Protein AF-A0A4Q8AG65-F1 (afdb_monomer_lite)

Structure (mmCIF, N/CA/C/O backbone):
data_AF-A0A4Q8AG65-F1
#
_entry.id   AF-A0A4Q8AG65-F1
#
loop_
_atom_site.group_PDB
_atom_site.id
_atom_site.type_symbol
_atom_site.label_atom_id
_atom_site.label_alt_id
_atom_site.label_comp_id
_atom_site.label_asym_id
_atom_site.label_entity_id
_atom_site.label_seq_id
_atom_site.pdbx_PDB_ins_code
_atom_site.Cartn_x
_atom_site.Cartn_y
_atom_site.Cartn_z
_atom_site.occupancy
_atom_site.B_iso_or_equiv
_atom_site.auth_seq_id
_atom_site.auth_comp_id
_atom_site.auth_asym_id
_atom_site.auth_atom_id
_atom_site.pdbx_PDB_model_num
ATOM 1 N N . MET A 1 1 ? 15.373 -10.344 -31.659 1.00 48.47 1 MET A N 1
ATOM 2 C CA . MET A 1 1 ? 14.254 -11.005 -30.946 1.00 48.47 1 MET A CA 1
ATOM 3 C C . MET A 1 1 ? 14.413 -11.134 -29.425 1.00 48.47 1 MET A C 1
ATOM 5 O O . MET A 1 1 ? 13.408 -11.323 -28.764 1.00 48.47 1 MET A O 1
ATOM 9 N N . LYS A 1 2 ? 15.613 -11.038 -28.819 1.00 49.06 2 LYS A N 1
ATOM 10 C CA . LYS A 1 2 ? 15.761 -11.101 -27.342 1.00 49.06 2 LYS A CA 1
ATOM 11 C C . LYS A 1 2 ? 15.354 -9.818 -26.595 1.00 49.06 2 LYS A C 1
ATOM 13 O O . LYS A 1 2 ? 15.222 -9.873 -25.377 1.00 49.06 2 LYS A O 1
ATOM 18 N N . PHE A 1 3 ? 15.207 -8.699 -27.304 1.00 50.59 3 PHE A N 1
ATOM 19 C CA . PHE A 1 3 ? 14.905 -7.394 -26.711 1.00 50.59 3 PHE A CA 1
ATOM 20 C C . PHE A 1 3 ? 13.408 -7.176 -26.468 1.00 50.59 3 PHE A C 1
ATOM 22 O O . PHE A 1 3 ? 13.042 -6.818 -25.355 1.00 50.59 3 PHE A O 1
ATOM 29 N N . ASP A 1 4 ? 12.549 -7.542 -27.426 1.00 55.94 4 ASP A N 1
ATOM 30 C CA . ASP A 1 4 ? 11.084 -7.443 -27.277 1.00 55.94 4 ASP A CA 1
ATOM 31 C C . ASP A 1 4 ? 10.554 -8.197 -26.051 1.00 55.94 4 ASP A C 1
ATOM 33 O O . ASP A 1 4 ? 9.744 -7.682 -25.294 1.00 55.94 4 ASP A O 1
ATOM 37 N N . ILE A 1 5 ? 11.086 -9.393 -25.776 1.00 53.97 5 ILE A N 1
ATOM 38 C CA . ILE A 1 5 ? 10.640 -10.223 -24.643 1.00 53.97 5 ILE A CA 1
ATOM 39 C C . ILE A 1 5 ? 10.946 -9.553 -23.294 1.00 53.97 5 ILE A C 1
ATOM 41 O O . ILE A 1 5 ? 10.190 -9.698 -22.335 1.00 53.97 5 ILE A O 1
ATOM 45 N N . ARG A 1 6 ? 12.068 -8.826 -23.200 1.00 61.91 6 ARG A N 1
ATOM 46 C CA . ARG A 1 6 ? 12.436 -8.096 -21.978 1.00 61.91 6 ARG A CA 1
ATOM 47 C C . ARG A 1 6 ? 11.599 -6.827 -21.825 1.00 61.91 6 ARG A C 1
ATOM 49 O O . ARG A 1 6 ? 11.233 -6.502 -20.699 1.00 61.91 6 ARG A O 1
ATOM 56 N N . HIS A 1 7 ? 11.242 -6.189 -22.939 1.00 65.25 7 HIS A N 1
ATOM 57 C CA . HIS A 1 7 ? 10.386 -5.006 -22.978 1.00 65.25 7 HIS A CA 1
ATOM 58 C C . HIS A 1 7 ? 8.959 -5.352 -22.533 1.00 65.25 7 HIS A C 1
ATOM 60 O O . HIS A 1 7 ? 8.424 -4.725 -21.620 1.00 65.25 7 HIS A O 1
ATOM 66 N N . ASP A 1 8 ? 8.381 -6.424 -23.078 1.00 67.12 8 ASP A N 1
ATOM 67 C CA . ASP A 1 8 ? 7.048 -6.903 -22.701 1.00 67.12 8 ASP A CA 1
ATOM 68 C C . ASP A 1 8 ? 6.989 -7.341 -21.231 1.00 67.12 8 ASP A C 1
ATOM 70 O O . ASP A 1 8 ? 6.039 -7.015 -20.516 1.00 67.12 8 ASP A O 1
ATOM 74 N N . ALA A 1 9 ? 8.024 -8.033 -20.742 1.00 66.00 9 ALA A N 1
ATOM 75 C CA . ALA A 1 9 ? 8.109 -8.445 -19.342 1.00 66.00 9 ALA A CA 1
ATOM 76 C C . ALA A 1 9 ? 8.227 -7.246 -18.382 1.00 66.00 9 ALA A C 1
ATOM 78 O O . ALA A 1 9 ? 7.604 -7.248 -17.315 1.00 66.00 9 ALA A O 1
ATOM 79 N N . ALA A 1 10 ? 8.985 -6.211 -18.758 1.00 66.19 10 ALA A N 1
ATOM 80 C CA . ALA A 1 10 ? 9.102 -4.978 -17.984 1.00 66.19 10 ALA A CA 1
ATOM 81 C C . ALA A 1 10 ? 7.766 -4.218 -17.945 1.00 66.19 10 ALA A C 1
ATOM 83 O O . ALA A 1 10 ? 7.274 -3.904 -16.860 1.00 66.19 10 ALA A O 1
ATOM 84 N N . GLN A 1 11 ? 7.118 -4.022 -19.100 1.00 70.25 11 GLN A N 1
ATOM 85 C CA . GLN A 1 11 ? 5.793 -3.400 -19.170 1.00 70.25 11 GLN A CA 1
ATOM 86 C C . GLN A 1 11 ? 4.752 -4.165 -18.346 1.00 70.25 11 GLN A C 1
ATOM 88 O O . GLN A 1 11 ? 3.950 -3.557 -17.633 1.00 70.25 11 GLN A O 1
ATOM 93 N N . GLN A 1 12 ? 4.764 -5.497 -18.423 1.00 72.62 12 GLN A N 1
ATOM 94 C CA . GLN A 1 12 ? 3.846 -6.341 -17.669 1.00 72.62 12 GLN A CA 1
ATOM 95 C C . GLN A 1 12 ? 4.077 -6.215 -16.162 1.00 72.62 12 GLN A C 1
ATOM 97 O O . GLN A 1 12 ? 3.117 -6.063 -15.410 1.00 72.62 12 GLN A O 1
ATOM 102 N N . THR A 1 13 ? 5.337 -6.214 -15.723 1.00 69.06 13 THR A N 1
ATOM 103 C CA . THR A 1 13 ? 5.694 -6.032 -14.308 1.00 69.06 13 THR A CA 1
ATOM 104 C C . THR A 1 13 ? 5.192 -4.686 -13.790 1.00 69.06 13 THR A C 1
ATOM 106 O O . THR A 1 13 ? 4.590 -4.627 -12.720 1.00 69.06 13 THR A O 1
ATOM 109 N N . THR A 1 14 ? 5.338 -3.614 -14.573 1.00 68.94 14 THR A N 1
ATOM 110 C CA . THR A 1 14 ? 4.810 -2.295 -14.206 1.00 68.94 14 THR A CA 1
ATOM 111 C C . THR A 1 14 ? 3.285 -2.269 -14.131 1.00 68.94 14 THR A C 1
ATOM 113 O O . THR A 1 14 ? 2.737 -1.702 -13.187 1.00 68.94 14 THR A O 1
ATOM 116 N N . ARG A 1 15 ? 2.579 -2.884 -15.088 1.00 75.25 15 ARG A N 1
ATOM 117 C CA . ARG A 1 15 ? 1.107 -2.950 -15.054 1.00 75.25 15 ARG A CA 1
ATOM 118 C C . ARG A 1 15 ? 0.607 -3.697 -13.822 1.00 75.25 15 ARG A C 1
ATOM 120 O O . ARG A 1 15 ? -0.304 -3.215 -13.157 1.00 75.25 15 ARG A O 1
ATOM 127 N N . VAL A 1 16 ? 1.225 -4.834 -13.499 1.00 75.88 16 VAL A N 1
ATOM 128 C CA . VAL A 1 16 ? 0.887 -5.619 -12.304 1.00 75.88 16 VAL A CA 1
ATOM 129 C C . VAL A 1 16 ? 1.173 -4.815 -11.037 1.00 75.88 16 VAL A C 1
ATOM 131 O O . VAL A 1 16 ? 0.311 -4.734 -10.169 1.00 75.88 16 VAL A O 1
ATOM 134 N N . ALA A 1 17 ? 2.328 -4.146 -10.953 1.00 69.62 17 ALA A N 1
ATOM 135 C CA . ALA A 1 17 ? 2.645 -3.280 -9.822 1.00 69.62 17 ALA A CA 1
ATOM 136 C C . ALA A 1 17 ? 1.593 -2.169 -9.649 1.00 69.62 17 ALA A C 1
ATOM 138 O O . ALA A 1 17 ? 1.076 -1.985 -8.551 1.00 69.62 17 ALA A O 1
ATOM 139 N N . ALA A 1 18 ? 1.212 -1.478 -10.729 1.00 72.12 18 ALA A N 1
ATOM 140 C CA . ALA A 1 18 ? 0.190 -0.430 -10.699 1.00 72.12 18 ALA A CA 1
ATOM 141 C C . ALA A 1 18 ? -1.202 -0.945 -10.277 1.00 72.12 18 ALA A C 1
ATOM 143 O O . ALA A 1 18 ? -1.916 -0.249 -9.549 1.00 72.12 18 ALA A O 1
ATOM 144 N N . SER A 1 19 ? -1.572 -2.162 -10.692 1.00 78.38 19 SER A N 1
ATOM 145 C CA . SER A 1 19 ? -2.813 -2.822 -10.260 1.00 78.38 19 SER A CA 1
ATOM 146 C C . SER A 1 19 ? -2.783 -3.110 -8.762 1.00 78.38 19 SER A C 1
ATOM 148 O O . SER A 1 19 ? -3.652 -2.642 -8.031 1.00 78.38 19 SER A O 1
ATOM 150 N N . ASN A 1 20 ? -1.725 -3.774 -8.286 1.00 75.50 20 ASN A N 1
ATOM 151 C CA . ASN A 1 20 ? -1.566 -4.127 -6.875 1.00 75.50 20 ASN A CA 1
ATOM 152 C C . ASN A 1 20 ? -1.580 -2.883 -5.974 1.00 75.50 20 ASN A C 1
ATOM 154 O O . ASN A 1 20 ? -2.119 -2.906 -4.875 1.00 75.50 20 ASN A O 1
ATOM 158 N N . LEU A 1 21 ? -1.012 -1.769 -6.441 1.00 73.31 21 LEU A N 1
ATOM 159 C CA . LEU A 1 21 ? -1.036 -0.496 -5.720 1.00 73.31 21 LEU A CA 1
ATOM 160 C C . LEU A 1 21 ? -2.439 0.102 -5.609 1.00 73.31 21 LEU A C 1
ATOM 162 O O . LEU A 1 21 ? -2.773 0.698 -4.585 1.00 73.31 21 LEU A O 1
ATOM 166 N N . THR A 1 22 ? -3.251 -0.042 -6.655 1.00 80.19 22 THR A N 1
ATOM 167 C CA . THR A 1 22 ? -4.660 0.368 -6.628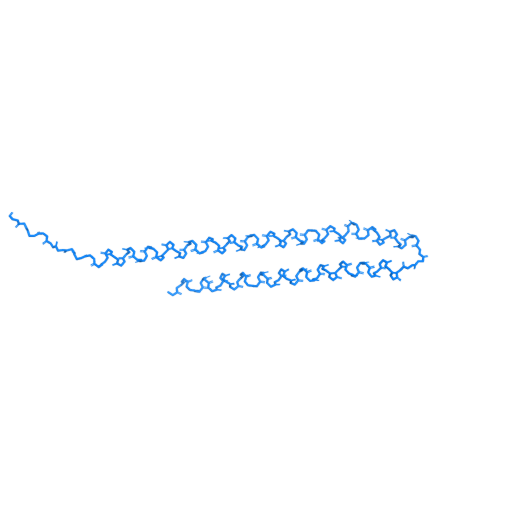 1.00 80.19 22 THR A CA 1
ATOM 168 C C . THR A 1 22 ? -5.431 -0.468 -5.611 1.00 80.19 22 THR A C 1
ATOM 170 O O . THR A 1 22 ? -6.076 0.099 -4.733 1.00 80.19 22 THR A O 1
ATOM 173 N N . GLU A 1 23 ? -5.268 -1.792 -5.649 1.00 79.81 23 GLU A N 1
ATOM 174 C CA . GLU A 1 23 ? -5.899 -2.719 -4.699 1.00 79.81 23 GLU A CA 1
ATOM 175 C C . GLU A 1 23 ? -5.492 -2.421 -3.248 1.00 79.81 23 GLU A C 1
ATOM 177 O O . GLU A 1 23 ? -6.342 -2.350 -2.362 1.00 79.81 23 GLU A O 1
ATOM 182 N N . ILE A 1 24 ? -4.205 -2.159 -2.989 1.00 78.31 24 ILE A N 1
ATOM 183 C CA . ILE A 1 24 ? -3.723 -1.782 -1.650 1.00 78.31 24 ILE A CA 1
ATOM 184 C C . ILE A 1 24 ? -4.400 -0.493 -1.166 1.00 78.31 24 ILE A C 1
ATOM 186 O O . ILE A 1 24 ? -4.831 -0.427 -0.016 1.00 78.31 24 ILE A O 1
ATOM 190 N N . ARG A 1 25 ? -4.543 0.526 -2.022 1.00 77.62 25 ARG A N 1
ATOM 191 C CA . ARG A 1 25 ? -5.222 1.785 -1.656 1.00 77.62 25 ARG A CA 1
ATOM 192 C C . ARG A 1 25 ? -6.706 1.586 -1.355 1.00 77.62 25 ARG A C 1
ATOM 194 O O . ARG A 1 25 ? -7.227 2.206 -0.426 1.00 77.62 25 ARG A O 1
ATOM 201 N N . GLU A 1 26 ? -7.377 0.723 -2.108 1.00 83.12 26 GLU A N 1
ATOM 202 C CA . GLU A 1 26 ? -8.772 0.358 -1.850 1.00 83.12 26 GLU A CA 1
ATOM 203 C C . GLU A 1 26 ? -8.917 -0.372 -0.510 1.00 83.12 26 GLU A C 1
ATOM 205 O O . GLU A 1 26 ? -9.778 -0.014 0.295 1.00 83.12 26 GLU A O 1
ATOM 210 N N . HIS A 1 27 ? -8.031 -1.329 -0.220 1.00 80.25 27 HIS A N 1
ATOM 211 C CA . HIS A 1 27 ? -8.014 -2.036 1.060 1.00 80.25 27 HIS A CA 1
ATOM 212 C C . HIS A 1 27 ? -7.746 -1.105 2.244 1.00 80.25 27 HIS A C 1
ATOM 214 O O . HIS A 1 27 ? -8.440 -1.209 3.251 1.00 80.25 27 HIS A O 1
ATOM 220 N N . LEU A 1 28 ? -6.809 -0.163 2.116 1.00 79.75 28 LEU A N 1
ATOM 221 C CA . LEU A 1 28 ? -6.550 0.854 3.140 1.00 79.75 28 LEU A CA 1
ATOM 222 C C . LEU A 1 28 ? -7.786 1.717 3.407 1.00 79.75 28 LEU A C 1
ATOM 224 O O . LEU A 1 28 ? -8.185 1.900 4.550 1.00 79.75 28 LEU A O 1
ATOM 228 N N . THR A 1 29 ? -8.455 2.174 2.348 1.00 82.62 29 THR A N 1
ATOM 229 C CA . THR A 1 29 ? -9.693 2.960 2.480 1.00 82.62 29 THR A CA 1
ATOM 230 C C . THR A 1 29 ? -10.795 2.157 3.184 1.00 82.62 29 THR A C 1
ATOM 232 O O . THR A 1 29 ? -11.558 2.702 3.981 1.00 82.62 29 THR A O 1
ATOM 235 N N . ALA A 1 30 ? -10.883 0.852 2.913 1.00 83.31 30 ALA A N 1
ATOM 236 C CA . ALA A 1 30 ? -11.841 -0.033 3.568 1.00 83.31 30 ALA A CA 1
ATOM 237 C C . ALA A 1 30 ? -11.515 -0.275 5.054 1.00 83.31 30 ALA A C 1
ATOM 239 O O . ALA A 1 30 ? -12.442 -0.422 5.855 1.00 83.31 30 ALA A O 1
ATOM 240 N N . VAL A 1 31 ? -10.231 -0.306 5.429 1.00 82.69 31 VAL A N 1
ATOM 241 C CA . VAL A 1 31 ? -9.791 -0.426 6.827 1.00 82.69 31 VAL A CA 1
ATOM 242 C C . VAL A 1 31 ? -10.157 0.834 7.616 1.00 82.69 31 VAL A C 1
ATOM 244 O O . VAL A 1 31 ? -10.837 0.692 8.631 1.00 82.69 31 VAL A O 1
ATOM 247 N N . ASP A 1 32 ? -9.850 2.037 7.117 1.00 81.56 32 ASP A N 1
ATOM 248 C CA . ASP A 1 32 ? -10.252 3.304 7.760 1.00 81.56 32 ASP A CA 1
ATOM 249 C C . ASP A 1 32 ? -11.779 3.403 7.926 1.00 81.56 32 ASP A C 1
ATOM 251 O O . ASP A 1 32 ? -12.297 3.730 8.997 1.00 81.56 32 ASP A O 1
ATOM 255 N N . ALA A 1 33 ? -12.534 3.043 6.882 1.00 84.44 33 ALA A N 1
ATOM 256 C CA . ALA A 1 33 ? -13.994 3.024 6.945 1.00 84.44 33 ALA A CA 1
ATOM 257 C C . ALA A 1 33 ? -14.519 2.025 7.992 1.00 84.44 33 ALA A C 1
ATOM 259 O O . ALA A 1 33 ? -15.493 2.315 8.692 1.00 84.44 33 ALA A O 1
ATOM 260 N N . SER A 1 34 ? -13.870 0.865 8.118 1.00 82.88 34 SER A N 1
ATOM 261 C CA . SER A 1 34 ? -14.227 -0.154 9.108 1.00 82.88 34 SER A CA 1
ATOM 262 C C . SER A 1 34 ? -13.887 0.290 10.532 1.00 82.88 34 SER A C 1
ATOM 264 O O . SER A 1 34 ? -14.717 0.096 11.418 1.00 82.88 34 SER A O 1
ATOM 266 N N . ASP A 1 35 ? -12.728 0.922 10.758 1.00 80.69 35 ASP A N 1
ATOM 267 C CA . ASP A 1 35 ? -12.348 1.494 12.062 1.00 80.69 35 ASP A CA 1
ATOM 268 C C . ASP A 1 35 ? -13.352 2.565 12.501 1.00 80.69 35 ASP A C 1
ATOM 270 O O . ASP A 1 35 ? -13.854 2.549 13.628 1.00 80.69 35 ASP A O 1
ATOM 274 N N . ARG A 1 36 ? -13.736 3.451 11.575 1.00 82.06 36 ARG A N 1
ATOM 275 C CA . ARG A 1 36 ? -14.745 4.483 11.828 1.00 82.06 36 ARG A CA 1
ATOM 276 C C . ARG A 1 36 ? -16.105 3.884 12.175 1.00 82.06 36 ARG A C 1
ATOM 278 O O . ARG A 1 36 ? -16.699 4.274 13.178 1.00 82.06 36 ARG A O 1
ATOM 285 N N . ALA A 1 37 ? -16.566 2.902 11.402 1.00 83.00 37 ALA A N 1
ATOM 286 C CA . ALA A 1 37 ? -17.821 2.206 11.673 1.00 83.00 37 ALA A CA 1
ATOM 287 C C . ALA A 1 37 ? -17.793 1.473 13.026 1.00 83.00 37 ALA A C 1
ATOM 289 O O . ALA A 1 37 ? -18.783 1.492 13.752 1.00 83.00 37 ALA A O 1
ATOM 290 N N . LEU A 1 38 ? -16.658 0.871 13.401 1.00 79.56 38 LEU A N 1
ATOM 291 C CA . LEU A 1 38 ? -16.450 0.241 14.710 1.00 79.56 38 LEU A CA 1
ATOM 292 C C . LEU A 1 38 ? -16.561 1.251 15.857 1.00 79.56 38 LEU A C 1
ATOM 294 O O . LEU A 1 38 ? -17.258 0.983 16.837 1.00 79.56 38 LEU A O 1
ATOM 298 N N . ARG A 1 39 ? -15.925 2.422 15.724 1.00 75.44 39 ARG A N 1
ATOM 299 C CA . ARG A 1 39 ? -16.001 3.515 16.709 1.00 75.44 39 ARG A CA 1
ATOM 300 C C . ARG A 1 39 ? -17.426 4.058 16.866 1.00 75.44 39 ARG A C 1
ATOM 302 O O . ARG A 1 39 ? -17.831 4.381 17.979 1.00 75.44 39 ARG A O 1
ATOM 309 N N . GLU A 1 40 ? -18.184 4.151 15.775 1.00 79.06 40 GLU A N 1
ATOM 310 C CA . GLU A 1 40 ? -19.573 4.633 15.783 1.00 79.06 40 GLU A CA 1
ATOM 311 C C . GLU A 1 40 ? -20.568 3.588 16.318 1.00 79.06 40 GLU A C 1
ATOM 313 O O . GLU A 1 40 ? -21.505 3.934 17.041 1.00 79.06 40 GLU A O 1
ATOM 318 N N . ALA A 1 41 ? -20.371 2.308 15.987 1.00 73.81 41 ALA A N 1
ATOM 319 C CA . ALA A 1 41 ? -21.284 1.219 16.335 1.00 73.81 41 ALA A CA 1
ATOM 320 C C . ALA A 1 41 ? -21.130 0.704 17.773 1.00 73.81 41 ALA A C 1
ATOM 322 O O . ALA A 1 41 ? -22.039 0.035 18.269 1.00 73.81 41 ALA A O 1
ATOM 323 N N . LEU A 1 42 ? -20.010 0.994 18.444 1.00 69.75 42 LEU A N 1
ATOM 324 C CA . LEU A 1 42 ? -19.747 0.572 19.822 1.00 69.75 42 LEU A CA 1
ATOM 325 C C . LEU A 1 42 ? -19.894 1.735 20.823 1.00 69.75 42 LEU A C 1
ATOM 327 O O . LEU A 1 42 ? -18.896 2.235 21.344 1.00 69.75 42 LEU A O 1
ATOM 331 N N . PRO A 1 43 ? -21.120 2.153 21.191 1.00 67.25 43 PRO A N 1
ATOM 332 C CA . PRO A 1 43 ? -21.322 2.825 22.464 1.00 67.25 43 PRO A CA 1
ATOM 333 C C . PRO A 1 43 ? -21.248 1.784 23.597 1.00 67.25 43 PRO A C 1
ATOM 335 O O . PRO A 1 43 ? -21.498 0.605 23.362 1.00 67.25 43 PRO A O 1
ATOM 338 N N . GLN A 1 44 ? -20.965 2.235 24.828 1.00 62.22 44 GLN A N 1
ATOM 339 C CA . GLN A 1 44 ? -21.385 1.667 26.136 1.00 62.22 44 GLN A CA 1
ATOM 340 C C . GLN A 1 44 ? -20.264 1.435 27.181 1.00 62.22 44 GLN A C 1
ATOM 342 O O . GLN A 1 44 ? -20.593 1.256 28.350 1.00 62.22 44 GLN A O 1
ATOM 347 N N . SER A 1 45 ? -18.962 1.492 26.867 1.00 72.06 45 SER A N 1
ATOM 348 C CA . SER A 1 45 ? -17.916 1.385 27.910 1.00 72.06 45 SER A CA 1
ATOM 349 C C . SER A 1 45 ? -16.664 2.198 27.591 1.00 72.06 45 SER A C 1
ATOM 351 O O . SER A 1 45 ? -16.065 2.020 26.531 1.00 72.06 45 SER A O 1
ATOM 353 N N . ASP A 1 46 ? -16.229 3.042 28.535 1.00 78.75 46 ASP A N 1
ATOM 354 C CA . ASP A 1 46 ? -14.978 3.809 28.429 1.00 78.75 46 ASP A CA 1
ATOM 355 C C . ASP A 1 46 ? -13.759 2.906 28.184 1.00 78.75 46 ASP A C 1
ATOM 357 O O . ASP A 1 46 ? -12.838 3.305 27.477 1.00 78.75 46 ASP A O 1
ATOM 361 N N . ALA A 1 47 ? -13.773 1.670 28.698 1.00 78.88 47 ALA A N 1
ATOM 362 C CA . ALA A 1 47 ? -12.708 0.695 28.469 1.00 78.88 47 ALA A CA 1
ATOM 363 C C . ALA A 1 47 ? -12.665 0.201 27.012 1.00 78.88 47 ALA A C 1
ATOM 365 O O . ALA A 1 47 ? -11.588 0.036 26.449 1.00 78.88 47 ALA A O 1
ATOM 366 N N . VAL A 1 48 ? -13.828 0.001 26.381 1.00 79.75 48 VAL A N 1
ATOM 367 C CA . VAL A 1 48 ? -13.918 -0.404 24.967 1.00 79.75 48 VAL A CA 1
ATOM 368 C C . VAL A 1 48 ? -13.525 0.755 24.053 1.00 79.75 48 VAL A C 1
ATOM 370 O O . VAL A 1 48 ? -12.797 0.541 23.087 1.00 79.75 48 VAL A O 1
ATOM 373 N N . ARG A 1 49 ? -13.928 1.990 24.388 1.00 79.06 49 ARG A N 1
ATOM 374 C CA . ARG A 1 49 ? -13.496 3.185 23.648 1.00 79.06 49 ARG A CA 1
ATOM 375 C C . ARG A 1 49 ? -11.980 3.370 23.728 1.00 79.06 49 ARG A C 1
ATOM 377 O O . ARG A 1 49 ? -11.352 3.555 22.694 1.00 79.06 49 ARG A O 1
ATOM 384 N N . ALA A 1 50 ? -11.402 3.265 24.926 1.00 81.69 50 ALA A N 1
ATOM 385 C CA . ALA A 1 50 ? -9.958 3.385 25.117 1.00 81.69 50 ALA A CA 1
ATOM 386 C C . ALA A 1 50 ? -9.186 2.306 24.341 1.00 81.69 50 ALA A C 1
ATOM 388 O O . ALA A 1 50 ? -8.215 2.625 23.666 1.00 81.69 50 ALA A O 1
ATOM 389 N N . ALA A 1 51 ? -9.653 1.053 24.365 1.00 82.00 51 ALA A N 1
ATOM 390 C CA . ALA A 1 51 ? -9.022 -0.036 23.621 1.00 82.00 51 ALA A CA 1
ATOM 391 C C . ALA A 1 51 ? -9.105 0.153 22.092 1.00 82.00 51 ALA A C 1
ATOM 393 O O . ALA A 1 51 ? -8.150 -0.160 21.386 1.00 82.00 51 ALA A O 1
ATOM 394 N N . LEU A 1 52 ? -10.220 0.678 21.569 1.00 82.19 52 LEU A N 1
ATOM 395 C CA . LEU A 1 52 ? -10.359 1.004 20.143 1.00 82.19 52 LEU A CA 1
ATOM 396 C C . LEU A 1 52 ? -9.479 2.186 19.731 1.00 82.19 52 LEU A C 1
ATOM 398 O O . LEU A 1 52 ? -8.855 2.143 18.675 1.00 82.19 52 LEU A O 1
ATOM 402 N N . GLU A 1 53 ? -9.400 3.228 20.560 1.00 81.88 53 GLU A N 1
ATOM 403 C CA . GLU A 1 53 ? -8.485 4.349 20.330 1.00 81.88 53 GLU A CA 1
ATOM 404 C C . GLU A 1 53 ? -7.027 3.881 20.329 1.00 81.88 53 GLU A C 1
ATOM 406 O O . GLU A 1 53 ? -6.255 4.299 19.470 1.00 81.88 53 GLU A O 1
ATOM 411 N N . GLU A 1 54 ? -6.658 2.980 21.239 1.00 85.50 54 GLU A N 1
ATOM 412 C CA . GLU A 1 54 ? -5.318 2.400 21.305 1.00 85.50 54 GLU A CA 1
ATOM 413 C C . GLU A 1 54 ? -5.022 1.540 20.065 1.00 85.50 54 GLU A C 1
ATOM 415 O O . GLU A 1 54 ? -4.005 1.738 19.399 1.00 85.50 54 GLU A O 1
ATOM 420 N N . LEU A 1 55 ? -5.941 0.652 19.673 1.00 83.19 55 LEU A N 1
ATOM 421 C CA . LEU A 1 55 ? -5.805 -0.148 18.454 1.00 83.19 55 LEU A CA 1
ATOM 422 C C . LEU A 1 55 ? -5.646 0.737 17.212 1.00 83.19 55 LEU A C 1
ATOM 424 O O . LEU A 1 55 ? -4.762 0.513 16.387 1.00 83.19 55 LEU A O 1
ATOM 428 N N . SER A 1 56 ? -6.481 1.761 17.084 1.00 82.06 56 SER A N 1
ATOM 429 C CA . SER A 1 56 ? -6.464 2.635 15.920 1.00 82.06 56 SER A CA 1
ATOM 430 C C . SER A 1 56 ? -5.192 3.492 15.868 1.00 82.06 56 SER A C 1
ATOM 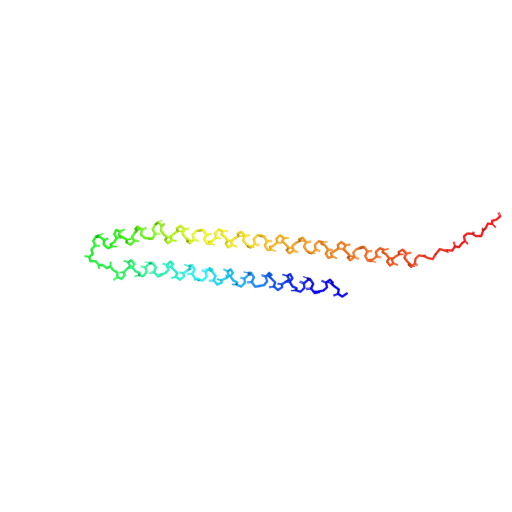432 O O . SER A 1 56 ? -4.527 3.545 14.835 1.00 82.06 56 SER A O 1
ATOM 434 N N . ASN A 1 57 ? -4.770 4.075 16.995 1.00 84.81 57 ASN A N 1
ATOM 435 C CA . ASN A 1 57 ? -3.597 4.954 17.048 1.00 84.81 57 ASN A CA 1
ATOM 436 C C . ASN A 1 57 ? -2.260 4.209 16.949 1.00 84.81 57 ASN A C 1
ATOM 438 O O . ASN A 1 57 ? -1.301 4.757 16.408 1.00 84.81 57 ASN A O 1
ATOM 442 N N . TYR A 1 58 ? -2.166 2.992 17.492 1.00 85.38 58 TYR A N 1
ATOM 443 C CA . TYR A 1 58 ? -0.896 2.261 17.567 1.00 85.38 58 TYR A CA 1
ATOM 444 C C . TYR A 1 58 ? -0.767 1.135 16.545 1.00 85.38 58 TYR A C 1
ATOM 446 O O . TYR A 1 58 ? 0.353 0.708 16.267 1.00 85.38 58 TYR A O 1
ATOM 454 N N . VAL A 1 59 ? -1.878 0.655 15.981 1.00 83.00 59 VAL A N 1
ATOM 455 C CA . VAL A 1 59 ? -1.860 -0.437 15.002 1.00 83.00 59 VAL A CA 1
ATOM 456 C C . VAL A 1 59 ? -2.386 0.033 13.658 1.00 83.00 59 VAL A C 1
ATOM 458 O O . VAL A 1 59 ? -1.636 -0.027 12.689 1.00 83.00 59 VAL A O 1
ATOM 461 N N . VAL A 1 60 ? -3.629 0.517 13.582 1.00 82.19 60 VAL A N 1
ATOM 462 C CA . VAL A 1 60 ? -4.267 0.827 12.290 1.00 82.19 60 VAL A CA 1
ATOM 463 C C . VAL A 1 60 ? -3.551 1.978 11.590 1.00 82.19 60 VAL A C 1
ATOM 465 O O . VAL A 1 60 ? -2.942 1.752 10.548 1.00 82.19 60 VAL A O 1
ATOM 468 N N . ALA A 1 61 ? -3.515 3.172 12.185 1.00 81.44 61 ALA A N 1
ATOM 469 C CA . ALA A 1 61 ? -2.937 4.352 11.542 1.00 81.44 61 ALA A CA 1
ATOM 470 C C . ALA A 1 61 ? -1.444 4.187 11.169 1.00 81.44 61 ALA A C 1
ATOM 472 O O . ALA A 1 61 ? -1.083 4.505 10.034 1.00 81.44 61 ALA A O 1
ATOM 473 N N . PRO A 1 62 ? -0.562 3.633 12.031 1.00 84.75 62 PRO A N 1
ATOM 474 C CA . PRO A 1 62 ? 0.830 3.387 11.652 1.00 84.75 62 PRO A CA 1
ATOM 475 C C . PRO A 1 62 ? 0.976 2.343 10.539 1.00 84.75 62 PRO A C 1
ATOM 477 O O . PRO A 1 62 ? 1.845 2.481 9.680 1.00 84.75 62 PRO A O 1
ATOM 480 N N . THR A 1 63 ? 0.131 1.305 10.532 1.00 82.19 63 THR A N 1
ATOM 481 C CA . THR A 1 63 ? 0.149 0.281 9.476 1.00 82.19 63 THR A CA 1
ATOM 482 C C . THR A 1 63 ? -0.316 0.866 8.149 1.00 82.19 63 THR A C 1
ATOM 484 O O . THR A 1 63 ? 0.302 0.603 7.120 1.00 82.19 63 THR A O 1
ATOM 487 N N . GLU A 1 64 ? -1.364 1.692 8.163 1.00 79.38 64 GLU A N 1
ATOM 488 C CA . GLU A 1 64 ? -1.832 2.387 6.968 1.00 79.38 64 GLU A CA 1
ATOM 489 C C . GLU A 1 64 ? -0.761 3.318 6.404 1.00 79.38 64 GLU A C 1
ATOM 491 O O . GLU A 1 64 ? -0.487 3.277 5.204 1.00 79.38 64 GLU A O 1
ATOM 496 N N . GLN A 1 65 ? -0.094 4.092 7.263 1.00 83.00 65 GLN A N 1
ATOM 497 C CA . GLN A 1 65 ? 1.003 4.960 6.850 1.00 83.00 65 GLN A CA 1
ATOM 498 C C . GLN A 1 65 ? 2.165 4.158 6.245 1.00 83.00 65 GLN A C 1
ATOM 500 O O . GLN A 1 65 ? 2.622 4.475 5.148 1.00 83.00 65 GLN A O 1
ATOM 505 N N . ALA A 1 66 ? 2.615 3.090 6.908 1.00 78.06 66 ALA A N 1
ATOM 506 C CA . ALA A 1 66 ? 3.702 2.250 6.404 1.00 78.06 66 ALA A CA 1
ATOM 507 C C . ALA A 1 66 ? 3.355 1.599 5.053 1.00 78.06 66 ALA A C 1
ATOM 509 O O . ALA A 1 66 ? 4.206 1.490 4.166 1.00 78.06 66 ALA A O 1
ATOM 510 N N . LEU A 1 67 ? 2.095 1.189 4.871 1.00 79.06 67 LEU A N 1
ATOM 511 C CA . LEU A 1 67 ? 1.603 0.654 3.604 1.00 79.06 67 LEU A CA 1
ATOM 512 C C . LEU A 1 67 ? 1.559 1.726 2.510 1.00 79.06 67 LEU A C 1
ATOM 514 O O . LEU A 1 67 ? 1.965 1.436 1.385 1.00 79.06 67 LEU A O 1
ATOM 518 N N . GLN A 1 68 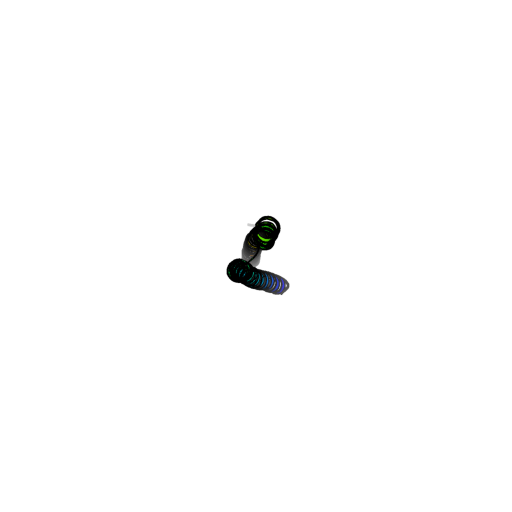? 1.129 2.953 2.818 1.00 77.50 68 GLN A N 1
ATOM 519 C CA . GLN A 1 68 ? 1.167 4.073 1.869 1.00 77.50 68 GLN A CA 1
ATOM 520 C C . GLN A 1 68 ? 2.601 4.420 1.457 1.00 77.50 68 GLN A C 1
ATOM 522 O O . GLN A 1 68 ? 2.882 4.530 0.266 1.00 77.50 68 GLN A O 1
ATOM 527 N N . GLU A 1 69 ? 3.527 4.512 2.412 1.00 82.50 69 GLU A N 1
ATOM 528 C CA . GLU A 1 69 ? 4.943 4.789 2.140 1.00 82.50 69 GLU A CA 1
ATOM 529 C C . GLU A 1 69 ? 5.581 3.690 1.279 1.00 82.50 69 GLU A C 1
ATOM 531 O O . GLU A 1 69 ? 6.289 3.978 0.311 1.00 82.50 69 GLU A O 1
ATOM 536 N N . SER A 1 70 ? 5.296 2.420 1.585 1.00 73.62 70 SER A N 1
ATOM 537 C CA . SER A 1 70 ? 5.770 1.284 0.791 1.00 73.62 70 SER A CA 1
ATOM 538 C C . SER A 1 70 ? 5.185 1.293 -0.625 1.00 73.62 70 SER A C 1
ATOM 540 O O . SER A 1 70 ? 5.910 1.064 -1.599 1.00 73.62 70 SER A O 1
ATOM 542 N N . ALA A 1 71 ? 3.896 1.616 -0.752 1.00 74.44 71 ALA A N 1
ATOM 543 C CA . ALA A 1 71 ? 3.214 1.743 -2.031 1.00 74.44 71 ALA A CA 1
ATOM 544 C C . ALA A 1 71 ? 3.821 2.867 -2.889 1.00 74.44 71 ALA A C 1
ATOM 546 O O . ALA A 1 71 ? 4.163 2.652 -4.055 1.00 74.44 71 ALA A O 1
ATOM 547 N N . ASP A 1 72 ? 4.024 4.050 -2.316 1.00 77.12 72 ASP A N 1
ATOM 548 C CA . ASP A 1 72 ? 4.606 5.186 -3.028 1.00 77.12 72 ASP A CA 1
ATOM 549 C C . ASP A 1 72 ? 6.068 4.923 -3.420 1.00 77.12 72 ASP A C 1
ATOM 551 O O . ASP A 1 72 ? 6.470 5.222 -4.549 1.00 77.12 72 ASP A O 1
ATOM 555 N N . ALA A 1 73 ? 6.847 4.268 -2.553 1.00 77.00 73 ALA A N 1
ATOM 556 C CA . ALA A 1 73 ? 8.192 3.815 -2.893 1.00 77.00 73 ALA A CA 1
ATOM 557 C C . ALA A 1 73 ? 8.170 2.848 -4.088 1.00 77.00 73 ALA A C 1
ATOM 559 O O . ALA A 1 73 ? 8.925 3.034 -5.044 1.00 77.00 73 ALA A O 1
ATOM 560 N N . ALA A 1 74 ? 7.279 1.852 -4.086 1.00 71.44 74 ALA A N 1
ATOM 561 C CA . ALA A 1 74 ? 7.147 0.905 -5.192 1.00 71.44 74 ALA A CA 1
ATOM 562 C C . ALA A 1 74 ? 6.777 1.600 -6.517 1.00 71.44 74 ALA A C 1
ATOM 564 O O . ALA A 1 74 ? 7.320 1.242 -7.567 1.00 71.44 74 ALA A O 1
ATOM 565 N N . ILE A 1 75 ? 5.924 2.634 -6.486 1.00 72.56 75 ILE A N 1
ATOM 566 C CA . ILE A 1 75 ? 5.610 3.466 -7.664 1.00 72.56 75 ILE A CA 1
ATOM 567 C C . ILE A 1 75 ? 6.866 4.144 -8.201 1.00 72.56 75 ILE A C 1
ATOM 569 O O . ILE A 1 75 ? 7.120 4.102 -9.408 1.00 72.56 75 ILE A O 1
ATOM 573 N N . ILE A 1 76 ? 7.639 4.782 -7.321 1.00 80.31 76 ILE A N 1
ATOM 574 C CA . ILE A 1 76 ? 8.853 5.508 -7.700 1.00 80.31 76 ILE A CA 1
ATOM 575 C C . ILE A 1 76 ? 9.854 4.548 -8.339 1.00 80.31 76 ILE A C 1
ATOM 577 O O . ILE A 1 76 ? 10.292 4.796 -9.462 1.00 80.31 76 ILE A O 1
ATOM 581 N N . TRP A 1 77 ? 10.148 3.422 -7.685 1.00 75.62 77 TRP A N 1
ATOM 582 C CA . TRP A 1 77 ? 11.066 2.411 -8.214 1.00 75.62 77 TRP A CA 1
ATOM 583 C C . TRP A 1 77 ? 10.613 1.869 -9.568 1.00 75.62 77 TRP A C 1
ATOM 585 O O . TRP A 1 77 ? 11.420 1.733 -10.484 1.00 75.62 77 TRP A O 1
ATOM 595 N N . THR A 1 78 ? 9.311 1.636 -9.731 1.00 70.88 78 THR A N 1
ATOM 596 C CA . THR A 1 78 ? 8.746 1.173 -11.002 1.00 70.88 78 THR A CA 1
ATOM 597 C C . THR A 1 78 ? 8.908 2.220 -12.109 1.00 70.88 78 THR A C 1
ATOM 599 O O . THR A 1 78 ? 9.258 1.879 -13.238 1.00 70.88 78 THR A O 1
ATOM 602 N N . ARG A 1 79 ? 8.694 3.508 -11.806 1.00 73.88 79 ARG A N 1
ATOM 603 C CA . ARG A 1 79 ? 8.900 4.608 -12.767 1.00 73.88 79 ARG A CA 1
ATOM 604 C C . ARG A 1 79 ? 10.366 4.775 -13.157 1.00 73.88 79 ARG A C 1
ATOM 606 O O . ARG A 1 79 ? 10.648 5.013 -14.331 1.00 73.88 79 ARG A O 1
ATOM 613 N N . VAL A 1 80 ? 11.278 4.651 -12.195 1.00 77.94 80 VAL A N 1
ATOM 614 C CA . VAL A 1 80 ? 12.726 4.682 -12.446 1.00 77.94 80 VAL A CA 1
ATOM 615 C C . VAL A 1 80 ? 13.112 3.532 -13.370 1.00 77.94 80 VAL A C 1
ATOM 617 O O . VAL A 1 80 ? 13.673 3.785 -14.431 1.00 77.94 80 VAL A O 1
ATOM 620 N N . ALA A 1 81 ? 12.700 2.305 -13.045 1.00 71.56 81 ALA A N 1
ATOM 621 C CA . ALA A 1 81 ? 12.981 1.129 -13.865 1.00 71.56 81 ALA A CA 1
ATOM 622 C C . ALA A 1 81 ? 12.457 1.274 -15.306 1.00 71.56 81 ALA A C 1
ATOM 624 O O . ALA A 1 81 ? 13.169 0.951 -16.253 1.00 71.56 81 ALA A O 1
ATOM 625 N N . LEU A 1 82 ? 11.244 1.812 -15.497 1.00 72.12 82 LEU A N 1
ATOM 626 C CA . LEU A 1 82 ? 10.716 2.103 -16.836 1.00 72.12 82 LEU A CA 1
ATOM 627 C C . LEU A 1 82 ? 11.553 3.139 -17.597 1.00 72.12 82 LEU A C 1
ATOM 629 O O . LEU A 1 82 ? 11.750 3.003 -18.802 1.00 72.12 82 LEU A O 1
ATOM 633 N N . SER A 1 83 ? 12.019 4.178 -16.907 1.00 75.50 83 SER A N 1
ATOM 634 C CA . SER A 1 83 ? 12.794 5.261 -17.521 1.00 75.50 83 SER A CA 1
ATOM 635 C C . SER A 1 83 ? 14.186 4.786 -17.938 1.00 75.50 83 SER A C 1
ATOM 637 O O . SER A 1 83 ? 14.629 5.081 -19.046 1.00 75.50 83 SER A O 1
ATOM 639 N N . GLU A 1 84 ? 14.850 4.004 -17.084 1.00 73.50 84 GLU A N 1
ATOM 640 C CA . GLU A 1 84 ? 16.134 3.364 -17.396 1.00 73.50 84 GLU A CA 1
ATOM 641 C C . GLU A 1 84 ? 15.999 2.390 -18.569 1.00 73.50 84 GLU A C 1
ATOM 643 O O . GLU A 1 84 ? 16.850 2.361 -19.458 1.00 73.50 84 GLU A O 1
ATOM 648 N N . TYR A 1 85 ? 14.896 1.640 -18.618 1.00 68.25 85 TYR A N 1
ATOM 649 C CA . TYR A 1 85 ? 14.625 0.729 -19.722 1.00 68.25 85 TYR A CA 1
ATOM 650 C C . TYR A 1 85 ? 14.419 1.476 -21.048 1.00 68.25 85 TYR A C 1
ATOM 652 O O . TYR A 1 85 ? 15.037 1.128 -22.051 1.00 68.25 85 TYR A O 1
ATOM 660 N N . ALA A 1 86 ? 13.609 2.541 -21.052 1.00 70.88 86 ALA A N 1
ATOM 661 C CA . ALA A 1 86 ? 13.383 3.368 -22.239 1.00 70.88 86 ALA A CA 1
ATOM 662 C C . ALA A 1 86 ? 14.678 4.023 -22.753 1.00 70.88 86 ALA A C 1
ATOM 664 O O . ALA A 1 86 ? 14.888 4.113 -23.962 1.00 70.88 86 ALA A O 1
ATOM 665 N N . ALA A 1 87 ? 15.565 4.444 -21.845 1.00 73.31 87 ALA A N 1
ATOM 666 C CA . ALA A 1 87 ? 16.880 4.967 -22.209 1.00 73.31 87 ALA A CA 1
ATOM 667 C C . ALA A 1 87 ? 17.763 3.892 -22.867 1.00 73.31 87 ALA A C 1
ATOM 669 O O . ALA A 1 87 ? 18.392 4.164 -23.889 1.00 73.31 87 ALA A O 1
ATOM 670 N N . GLY A 1 88 ? 17.764 2.667 -22.331 1.00 76.19 88 GLY A N 1
ATOM 671 C CA . GLY A 1 88 ? 18.490 1.540 -22.922 1.00 76.19 88 GLY A CA 1
ATOM 672 C C . GLY A 1 88 ? 17.967 1.137 -24.306 1.00 76.19 88 GLY A C 1
ATOM 673 O O . GLY A 1 88 ? 18.762 0.868 -25.207 1.00 76.19 88 GLY A O 1
ATOM 674 N N . ASP A 1 89 ? 16.645 1.140 -24.505 1.00 73.75 89 ASP A N 1
ATOM 675 C CA . ASP A 1 89 ? 16.033 0.892 -25.819 1.00 73.75 89 ASP A CA 1
ATOM 676 C C . ASP A 1 89 ? 16.461 1.958 -26.844 1.00 73.75 89 ASP A C 1
ATOM 678 O O . ASP A 1 89 ? 16.824 1.617 -27.974 1.00 73.75 89 ASP A O 1
ATOM 682 N N . GLN A 1 90 ? 16.479 3.236 -26.445 1.00 75.44 90 GLN A N 1
ATOM 683 C CA . GLN A 1 90 ? 16.915 4.334 -27.310 1.00 75.44 90 GLN A CA 1
ATOM 684 C C . GLN A 1 90 ? 18.399 4.219 -27.680 1.00 75.44 90 GLN A C 1
ATOM 686 O O . GLN A 1 90 ? 18.742 4.321 -28.857 1.00 75.44 90 GLN A O 1
ATOM 691 N N . GLU A 1 91 ? 19.276 3.949 -26.707 1.00 79.62 91 GLU A N 1
ATOM 692 C CA . GLU A 1 91 ? 20.716 3.789 -26.949 1.00 79.62 91 GLU A CA 1
ATOM 693 C C . GLU A 1 91 ? 20.991 2.668 -27.959 1.00 79.62 91 GLU A C 1
ATOM 695 O O . GLU A 1 91 ? 21.825 2.798 -28.860 1.00 79.62 91 GLU A O 1
ATOM 700 N N . MET A 1 92 ? 20.263 1.558 -27.855 1.00 77.50 92 MET A N 1
ATOM 701 C CA . MET A 1 92 ? 20.417 0.488 -28.824 1.00 77.50 92 MET A CA 1
ATOM 702 C C . MET A 1 92 ? 19.875 0.824 -30.211 1.00 77.50 92 MET A C 1
ATOM 704 O O . MET A 1 92 ? 20.482 0.410 -31.200 1.00 77.50 92 MET A O 1
ATOM 708 N N . ALA A 1 93 ? 18.742 1.524 -30.300 1.00 76.94 93 ALA A N 1
ATOM 709 C CA . ALA A 1 93 ? 18.196 1.966 -31.579 1.00 76.94 93 ALA A CA 1
ATOM 710 C C . ALA A 1 93 ? 19.186 2.897 -32.298 1.00 76.94 93 ALA A C 1
ATOM 712 O O . ALA A 1 93 ? 19.443 2.731 -33.495 1.00 76.94 93 ALA A O 1
ATOM 713 N N . ASP A 1 94 ? 19.816 3.805 -31.553 1.00 78.19 94 ASP A N 1
ATOM 714 C CA . ASP A 1 94 ? 20.843 4.708 -32.067 1.00 78.19 94 ASP A CA 1
ATOM 715 C C . ASP A 1 94 ? 22.083 3.927 -32.542 1.00 78.19 94 ASP A C 1
ATOM 717 O O . ASP A 1 94 ? 22.569 4.142 -33.656 1.00 78.19 94 ASP A O 1
ATOM 721 N N . ASN A 1 95 ? 22.554 2.953 -31.755 1.00 79.06 95 ASN A N 1
ATOM 722 C CA . ASN A 1 95 ? 23.695 2.101 -32.115 1.00 79.06 95 ASN A CA 1
ATOM 723 C C . ASN A 1 95 ? 23.427 1.220 -33.350 1.00 79.06 95 ASN A C 1
ATOM 725 O O . ASN A 1 95 ? 24.311 1.045 -34.198 1.00 79.06 95 ASN A O 1
ATOM 729 N N . ALA A 1 96 ? 22.216 0.671 -33.480 1.00 76.19 96 ALA A N 1
ATOM 730 C CA . ALA A 1 96 ? 21.806 -0.101 -34.652 1.00 76.19 96 ALA A CA 1
ATOM 731 C C . ALA A 1 96 ? 21.787 0.779 -35.914 1.00 76.19 96 ALA A C 1
ATOM 733 O O . ALA A 1 96 ? 22.366 0.407 -36.935 1.00 76.19 96 ALA A O 1
ATOM 734 N N . SER A 1 97 ? 21.226 1.986 -35.804 1.00 76.25 97 SER A N 1
ATOM 735 C CA . SER A 1 97 ? 21.157 2.969 -36.894 1.00 76.25 97 SER A CA 1
ATOM 736 C C . SER A 1 97 ? 22.548 3.415 -37.364 1.00 76.25 97 SER A C 1
ATOM 738 O O . SER A 1 97 ? 22.813 3.515 -38.563 1.00 76.25 97 SER A O 1
ATOM 740 N N . GLN A 1 98 ? 23.476 3.641 -36.428 1.00 74.94 98 GLN A N 1
ATOM 741 C CA . GLN A 1 98 ? 24.867 3.983 -36.748 1.00 74.94 98 GLN A CA 1
ATOM 742 C C . GLN A 1 98 ? 25.617 2.825 -37.416 1.00 74.94 98 GLN A C 1
ATOM 744 O O . GLN A 1 98 ? 26.398 3.050 -38.344 1.00 74.94 98 GLN A O 1
ATOM 749 N N . SER A 1 99 ? 25.364 1.589 -36.979 1.00 71.69 99 SER A N 1
ATOM 750 C CA . SER A 1 99 ? 25.969 0.390 -37.569 1.00 71.69 99 SER A CA 1
ATOM 751 C C . SER A 1 99 ? 25.501 0.173 -39.013 1.00 71.69 99 SER A C 1
ATOM 753 O O . SER A 1 99 ? 26.319 -0.119 -39.887 1.00 71.69 99 SER A O 1
ATOM 755 N N . GLU A 1 100 ? 24.214 0.387 -39.302 1.00 69.69 100 GLU A N 1
ATOM 756 C CA . GLU A 1 100 ? 23.675 0.338 -40.669 1.00 69.69 100 GLU A CA 1
ATOM 757 C C . GLU A 1 100 ? 24.216 1.471 -41.553 1.00 69.69 100 GLU A C 1
ATOM 759 O O . GLU A 1 100 ? 24.559 1.239 -42.717 1.00 69.69 100 GLU A O 1
ATOM 764 N N . ALA A 1 101 ? 24.369 2.681 -41.005 1.00 67.94 101 ALA A N 1
ATOM 765 C CA . ALA A 1 101 ? 24.955 3.815 -41.719 1.00 67.94 101 ALA A CA 1
ATOM 766 C C . ALA A 1 101 ? 26.439 3.588 -42.074 1.00 67.94 101 ALA A C 1
ATOM 768 O O . ALA A 1 101 ? 26.872 3.938 -43.174 1.00 67.94 101 ALA A O 1
ATOM 769 N N . GLN A 1 102 ? 27.218 2.958 -41.186 1.00 61.84 102 GLN A N 1
ATOM 770 C CA . GLN A 1 102 ? 28.609 2.579 -41.464 1.00 61.84 102 GLN A CA 1
ATOM 771 C C . GLN A 1 102 ? 28.715 1.424 -42.467 1.00 61.84 102 GLN A C 1
ATOM 773 O O . GLN A 1 102 ? 29.589 1.454 -43.334 1.00 61.84 102 GLN A O 1
ATOM 778 N N . ALA A 1 103 ? 27.820 0.435 -42.396 1.00 60.12 103 ALA A N 1
ATOM 779 C CA . ALA A 1 103 ? 27.779 -0.682 -43.342 1.00 60.12 103 ALA A CA 1
ATOM 78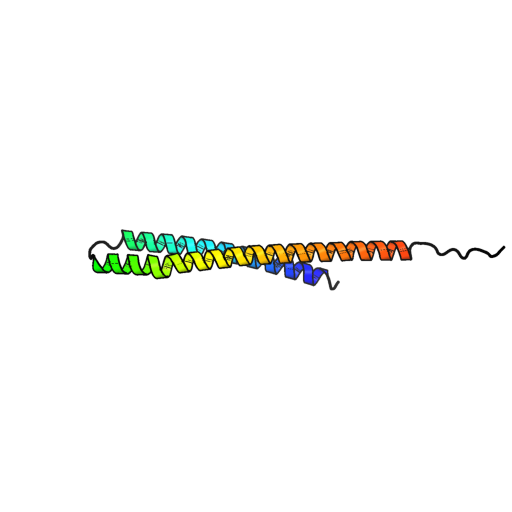0 C C . ALA A 1 103 ? 27.345 -0.256 -44.758 1.00 60.12 103 ALA A C 1
ATOM 782 O O . ALA A 1 103 ? 27.761 -0.868 -45.741 1.00 60.12 103 ALA A O 1
ATOM 783 N N . SER A 1 104 ? 26.547 0.810 -44.870 1.00 59.34 104 SER A N 1
ATOM 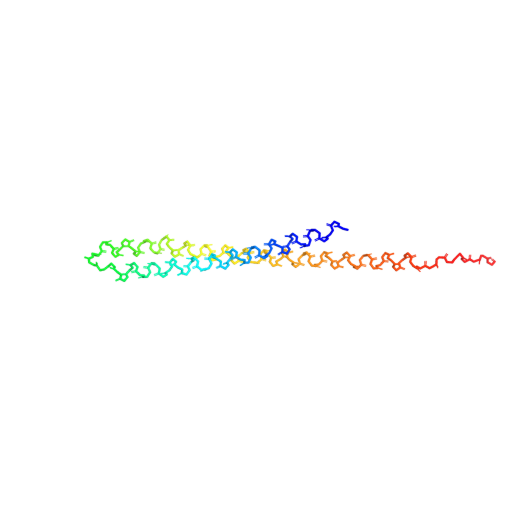784 C CA . SER A 1 104 ? 26.046 1.347 -46.143 1.00 59.34 104 SER A CA 1
ATOM 785 C C . SER A 1 104 ? 26.995 2.354 -46.809 1.00 59.34 104 SER A C 1
ATOM 787 O O . SER A 1 104 ? 26.708 2.831 -47.907 1.00 59.34 104 SER A O 1
ATOM 789 N N . SER A 1 105 ? 28.124 2.687 -46.172 1.00 49.94 105 SER A N 1
ATOM 790 C CA . SER A 1 105 ? 29.111 3.628 -46.708 1.00 49.94 105 SER A CA 1
ATOM 791 C C . SER A 1 105 ? 30.061 2.901 -47.678 1.00 49.94 105 SER A C 1
ATOM 793 O O . SER A 1 105 ? 30.839 2.045 -47.242 1.00 49.94 105 SER A O 1
ATOM 795 N N . PRO A 1 106 ? 30.029 3.174 -49.000 1.00 53.59 106 PRO A N 1
ATOM 796 C CA . PRO A 1 106 ? 30.847 2.439 -49.951 1.00 53.59 106 PRO A CA 1
ATOM 797 C C . PRO A 1 106 ? 32.313 2.847 -49.803 1.00 53.59 106 PRO A C 1
ATOM 799 O O . PRO A 1 106 ? 32.708 3.968 -50.128 1.00 53.59 106 PRO A O 1
ATOM 802 N N . ARG A 1 107 ? 33.140 1.908 -49.339 1.00 58.12 107 ARG A N 1
ATOM 803 C CA . ARG A 1 107 ? 34.600 2.033 -49.307 1.00 58.12 107 ARG A CA 1
ATOM 804 C C . ARG A 1 107 ? 35.132 1.881 -50.735 1.00 58.12 107 ARG A C 1
ATOM 806 O O . ARG A 1 107 ? 35.563 0.803 -51.135 1.00 58.12 107 ARG A O 1
ATOM 813 N N . TRP A 1 108 ? 35.041 2.939 -51.537 1.00 59.28 108 TRP A N 1
ATOM 814 C CA . TRP A 1 108 ? 35.711 2.966 -52.834 1.00 59.28 108 TRP A CA 1
ATOM 815 C C . TRP A 1 108 ? 37.225 2.961 -52.591 1.00 59.28 108 TRP A C 1
ATOM 817 O O . TRP A 1 108 ? 37.711 3.829 -51.864 1.00 59.28 108 TRP A O 1
ATOM 827 N N . PRO A 1 109 ? 37.990 2.002 -53.143 1.00 58.44 109 PRO A N 1
ATOM 828 C CA . PRO A 1 109 ? 39.437 2.079 -53.076 1.00 58.44 109 PRO A CA 1
ATOM 829 C C . PRO A 1 109 ? 39.878 3.290 -53.900 1.00 58.44 109 PRO A C 1
ATOM 831 O O . PRO A 1 109 ? 39.640 3.348 -55.109 1.00 58.44 109 PRO A O 1
ATOM 834 N N . GLU A 1 110 ? 40.495 4.268 -53.238 1.00 60.34 110 GLU A N 1
ATOM 835 C CA . GLU A 1 110 ? 41.195 5.354 -53.915 1.00 60.34 110 GLU A CA 1
ATOM 836 C C . GLU A 1 110 ? 42.245 4.726 -54.840 1.00 60.34 110 GLU A C 1
ATOM 838 O O . GLU A 1 110 ? 43.142 4.005 -54.397 1.00 60.34 110 GLU A O 1
ATOM 843 N N . LYS A 1 111 ? 42.087 4.929 -56.153 1.00 51.25 111 LYS A N 1
ATOM 844 C CA . LYS A 1 111 ? 43.098 4.522 -57.130 1.00 51.25 111 LYS A CA 1
ATOM 845 C C . LYS A 1 111 ? 44.374 5.319 -56.838 1.00 51.25 111 LYS A C 1
ATOM 847 O O . LYS A 1 111 ? 44.299 6.547 -56.866 1.00 51.25 111 LYS A O 1
ATOM 852 N N . PRO A 1 112 ? 45.525 4.669 -56.613 1.00 66.38 112 PRO A N 1
ATOM 853 C CA . PRO A 1 112 ? 46.785 5.387 -56.518 1.00 66.38 112 PRO A CA 1
ATOM 854 C C . PRO A 1 112 ? 47.111 6.003 -57.887 1.00 66.38 112 PRO A C 1
ATOM 856 O O . PRO A 1 112 ? 47.076 5.308 -58.907 1.00 66.38 112 PRO A O 1
ATOM 859 N N . THR A 1 113 ? 47.360 7.312 -57.889 1.00 62.66 113 THR A N 1
ATOM 860 C CA . THR A 1 113 ? 47.974 8.069 -58.993 1.00 62.66 113 THR A CA 1
ATOM 861 C C . THR A 1 113 ? 49.469 7.830 -59.060 1.00 62.66 113 THR A C 1
ATOM 863 O O . THR A 1 113 ? 50.086 7.817 -57.970 1.00 62.66 113 THR A O 1
#

Organism: NCBI:txid370736

pLDDT: mean 73.54, std 9.03, range [48.47, 85.5]

Radius of gyration: 28.18 Å; chains: 1; bounding box: 69×19×88 Å

Foldseek 3Di:
DVLVVVVVVLVVVLVVLVVVLVVLVVVLVVLVVVLVCCLVVDDDDPVSNVVSVCCCVPPNVVVSVVSVVVSVVSNVVSVVSNVVSVVVVVVVVVVVVVVVVVVPDDPDPDDDD

Secondary structure (DSSP, 8-state):
-HHHHHHHHHHHHHHHHHHHHHHHHHHHHHHHHHHHHHHHH--S-HHHHHHHHHHIIIIIHHHHHHHHHHHHHHHHHHHHHHHHHHHHHHHHHHHHHHHHHHHTS--PPPPP-

Sequence (113 aa):
MKFDIRHDAAQQTTRVAASNLTEIREHLTAVDASDRALREALPQSDAVRAALEELSNYVVAPTEQALQESADAAIIWTRVALSEYAAGDQEMADNASQSEAQASSPRWPEKPT

=== Feature glossary ===
The record interleaves many kinds of information about one protein. Here is each kind framed as the question it answers.

Q: Are the domains correctly placed relative to each other?
A: Predicted aligned error is AlphaFold's pairwise confidence. Unlike pLDDT (per-residue), PAE is per-residue-pair and captures whether two parts of the structure are correctly placed relative to each other. Units are ångströms of expected positional error.

Q: Which residues are in helices, strands, or loops?
A: Eight-state secondary structure (DSSP): H is the canonical α-helix, G the tighter 3₁₀-helix, I the wider π-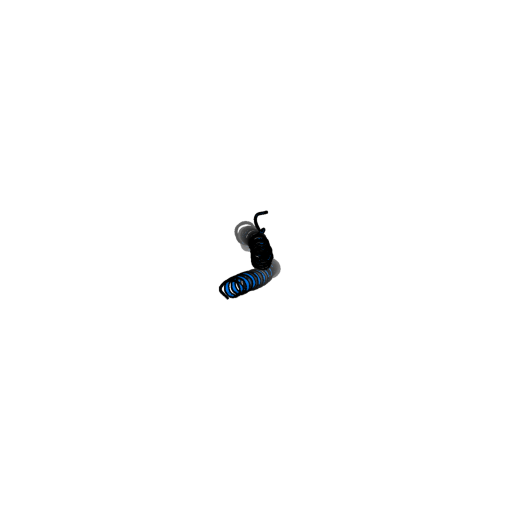helix; E/B are β-structure, T and S are turns and bends, and '-' is everything else. DSSP derives these from the pattern of main-chain N–H···O=C hydrogen bonds, not from the sequence.

Q: What if only a Cα trace is available?
A: P-SEA three-state annotation labels each residue as helix, strand, or coil based purely on the geometry of the Cα trace. It serves as a fallback when the full backbone (and thus DSSP) is unavailable.

Q: What are the backbone torsion angles?
A: φ (phi) and ψ (psi) are the two rotatable backbone dihedrals per residue: φ is the C(i-1)–N–Cα–C torsion, ψ is the N–Cα–C–N(i+1) torsion, both in degrees on (−180°, 180°]. α-helical residues cluster near (−60°, −45°); β-strand residues near (−120°, +130°). A Ramachandran plot is simply a scatter of (φ, ψ) for every residue.

Q: What known structures does this most resemble?
A: Structural nearest neighbors (via Foldseek easy-search vs the PDB). Reported per hit: target PDB id, E-value, and alignment TM-score. A TM-score above ~0.5 is the conventional threshold for 'same fold'.

Q: What family and function is it annotated with?
A: Database cross-references. InterPro integrates a dozen domain/family signature databases into unified entries with residue-range hits. GO terms attach function/process/location labels with evidence codes. CATH codes position the fold in a four-level structural taxonomy. Organism is the NCBI-taxonomy species name.

Q: Which residues are buried vs exposed?
A: Solvent accessibility: the surface area of each residue that a 1.4 Å water probe can touch, in Å². When only backbone atoms are present the absolute values are lower than full-atom SASA (side chains contribute most of the area) and are flagged as backbone-only.

Q: What do the diagnostic plots show?
A: Three diagnostic plots accompany the record. The Cα contact map visualizes the tertiary structure as a 2D adjacency matrix (8 Å cutoff, sequence-local contacts suppressed). The Ramachandran plot shows the distribution of backbone (φ, ψ) torsions, with points in the α and β basins reflecting secondary structure content. The PAE plot shows AlphaFold's inter-residue confidence as a color matrix.

Q: What is the amino-acid chain?
A: The amino-acid sequence is the protein's primary structure: the linear order of residues from the N-terminus to the C-terminus, written in one-letter code. Everything else here — the 3D coordinates, the secondary structure, the domain annotations — is ultimately a consequence of this string.

Q: What do the rendered images show?
A: The six renders are orthographic views along the three Cartesian axes in both directions. Representation (cartoon, sticks, or surface) and color scheme (sequence-rainbow or by-chain) vary across proteins so the training set covers all the common visualization conventions.

Q: Where is each backbone atom in 3D?
A: The mmCIF table is the protein's shape written out atom by atom. For each backbone N, Cα, C, and carbonyl O, it records an (x, y, z) coordinate triple in Å plus the residue type, chain letter, and residue number.

Q: How mobile is each atom in the crystal?
A: For experimental (PDB) structures, the B-factor (temperature factor) quantifies the positional spread of each atom in the crystal — a combination of thermal vibration and static disorder — in units of Å². High B-factors mark flexible loops or poorly resolved regions; low B-factors mark the rigid, well-ordered core.

Q: How big and how compact is the whole molecule?
A: Three whole-structure scalars: the radius of gyration (RMS distance of Cα from centroid, in Å), the count of Cα–Cα contacts (pairs closer than 8 Å and separated by more than four residues in sequence — i.e. tertiary, not local, contacts), and the bounding-box dimensions. Together they distinguish compact globular folds from extended fibres or disordered chains.

Q: What does the local fold look like, residue by residue?
A: A 3Di character summarizes, for each residue, the relative orientation of the Cα frame of its nearest spatial neighbor. Because it encodes fold topology rather than chemistry, 3Di alignments detect remote structural similarity that sequence alignment misses.

Q: How confident is the AlphaFold model at each residue?
A: For AlphaFold models, the B-factor field carries pLDDT — the model's own estimate of local accuracy on a 0–100 scale. Regions with pLDDT<50 should be treated as essentially unmodeled; they often correspond to intrinsically disordered segments.